Protein AF-A0A5B7D0P5-F1 (afdb_monomer)

Mean predicted aligned error: 11.6 Å

Radius of gyration: 28.22 Å; Cα contacts (8 Å, |Δi|>4): 97; chains: 1; bounding box: 47×26×72 Å

Nearest PDB structures (foldseek):
  4jqi-assembly3_A  TM=8.105E-01  e=8.070E-03  Rattus norvegicus
  5dgy-assembly1_A  TM=8.933E-01  e=2.704E-02  Tequatrovirus T4
  6zya-assembly1_A  TM=3.851E-01  e=6.021E+00  Homo sapiens
  7pfp-assembly1_C  TM=3.986E-01  e=8.593E+00  Homo sapiens
  6yf9-assembly1_AA  TM=3.236E-01  e=9.227E+00  Leviviridae sp.

Foldseek 3Di:
DDQDDDDPDPPDDDDPVSDDDDDDDDDDDDDPDDPDWDKDWDWDDDPPKPDIKIKIKTWPDPDDDPPDDIDIDMDIDDPIPDDDDDDDD

Solvent-accessible surface area (backbone atoms only — not comparable to full-atom values): 6377 Å² total; per-residue (Å²): 137,8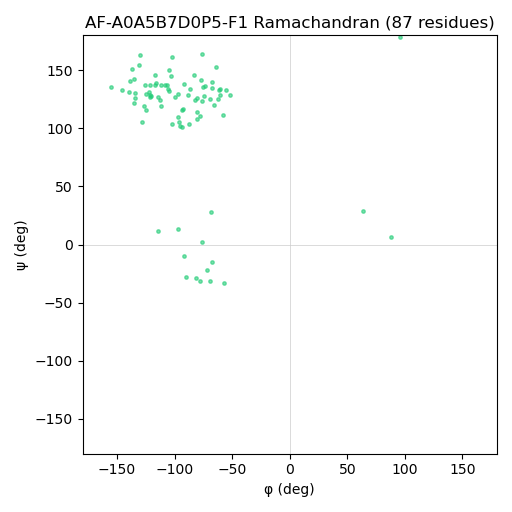8,84,85,79,90,70,96,52,97,83,63,80,82,54,74,93,84,55,86,88,79,92,82,81,89,78,87,74,85,69,90,73,74,92,59,57,43,70,50,78,48,77,48,72,45,89,96,43,65,47,32,40,37,37,38,38,36,33,78,58,73,76,81,62,95,89,60,84,84,56,75,49,76,49,76,50,74,61,35,82,69,83,89,88,79,88,85,134

Structure (mmCIF, N/CA/C/O backbone):
data_AF-A0A5B7D0P5-F1
#
_entry.id   AF-A0A5B7D0P5-F1
#
loop_
_atom_site.group_PDB
_atom_site.id
_atom_site.type_symbol
_atom_site.label_atom_id
_atom_site.label_alt_id
_atom_site.label_comp_id
_atom_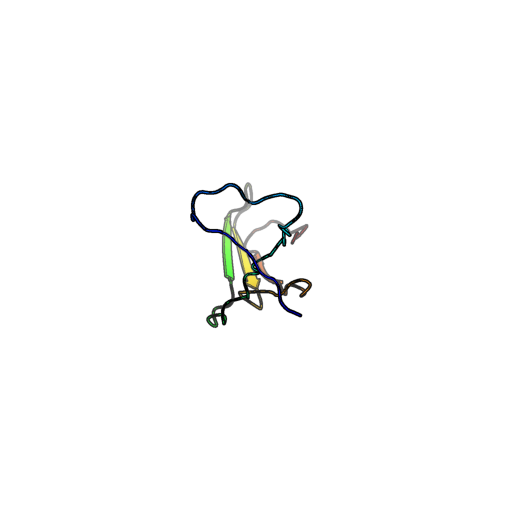site.label_asym_id
_atom_site.label_entity_id
_atom_site.label_seq_id
_at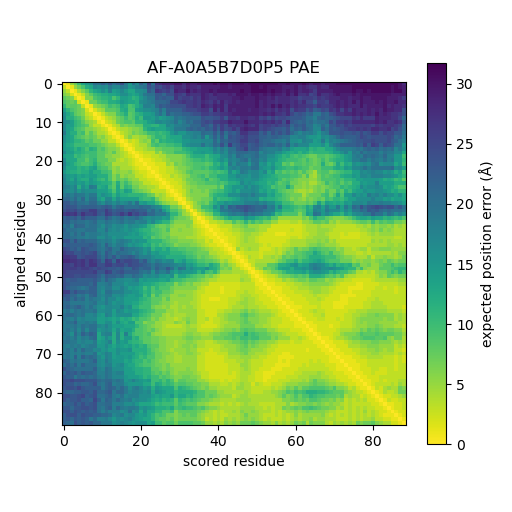om_site.pdbx_PDB_ins_code
_atom_site.Cartn_x
_atom_site.Cartn_y
_atom_site.Cartn_z
_atom_site.occupancy
_atom_site.B_iso_or_equiv
_atom_site.auth_seq_id
_atom_site.auth_comp_id
_atom_site.auth_asym_id
_atom_site.auth_atom_id
_atom_site.pdbx_PDB_model_num
ATOM 1 N N . MET A 1 1 ? 27.241 -12.196 -43.948 1.00 37.84 1 MET A N 1
ATOM 2 C CA . MET A 1 1 ? 26.321 -11.682 -44.989 1.00 37.84 1 MET A CA 1
ATOM 3 C C . MET A 1 1 ? 26.422 -10.164 -44.999 1.00 37.84 1 MET A C 1
ATOM 5 O O . MET A 1 1 ? 26.305 -9.562 -43.944 1.00 37.84 1 MET A O 1
ATOM 9 N N . SER A 1 2 ? 26.762 -9.576 -46.145 1.00 43.94 2 SER A N 1
ATOM 10 C CA . SER A 1 2 ? 27.154 -8.167 -46.292 1.00 43.94 2 SER A CA 1
ATOM 11 C C . SER A 1 2 ? 25.935 -7.310 -46.659 1.00 43.94 2 SER A C 1
ATOM 13 O O . SER A 1 2 ? 25.360 -7.519 -47.725 1.00 43.94 2 SER A O 1
ATOM 15 N N . SER A 1 3 ? 25.510 -6.371 -45.803 1.00 48.72 3 SER A N 1
ATOM 16 C CA . SER A 1 3 ? 24.505 -5.363 -46.178 1.00 48.72 3 SER A CA 1
ATOM 17 C C . SER A 1 3 ? 25.207 -4.077 -46.624 1.00 48.72 3 SER A C 1
ATOM 19 O O . SER A 1 3 ? 25.674 -3.301 -45.791 1.00 48.72 3 SER A O 1
ATOM 21 N N . ARG A 1 4 ? 25.289 -3.843 -47.939 1.00 52.25 4 ARG A N 1
ATOM 22 C CA . ARG A 1 4 ? 25.703 -2.550 -48.506 1.00 52.25 4 ARG A CA 1
ATOM 23 C C . ARG A 1 4 ? 24.530 -1.568 -48.423 1.00 52.25 4 ARG A C 1
ATOM 25 O O . ARG A 1 4 ? 23.553 -1.725 -49.148 1.00 52.25 4 ARG A O 1
ATOM 32 N N . PHE A 1 5 ? 24.646 -0.556 -47.567 1.00 57.50 5 PHE A N 1
ATOM 33 C CA . PHE A 1 5 ? 23.840 0.663 -47.631 1.00 57.50 5 PHE A CA 1
ATOM 34 C C . PHE A 1 5 ? 24.649 1.719 -48.391 1.00 57.50 5 PHE A C 1
ATOM 36 O O . PHE A 1 5 ? 25.615 2.256 -47.858 1.00 57.50 5 PHE A O 1
ATOM 43 N N . SER A 1 6 ? 24.285 1.992 -49.645 1.00 61.16 6 SER A N 1
ATOM 44 C CA . SER A 1 6 ? 24.842 3.117 -50.403 1.00 61.16 6 SER A CA 1
ATOM 45 C C . SER A 1 6 ? 24.002 4.353 -50.105 1.00 61.16 6 SER A C 1
ATOM 47 O O . SER A 1 6 ? 22.872 4.462 -50.578 1.00 61.16 6 SER A O 1
ATOM 49 N N . ARG A 1 7 ? 24.528 5.251 -49.273 1.00 59.69 7 ARG A N 1
ATOM 50 C CA . ARG A 1 7 ? 23.939 6.564 -49.001 1.00 59.69 7 ARG A CA 1
ATOM 51 C C . ARG A 1 7 ? 25.043 7.597 -49.224 1.00 59.69 7 ARG A C 1
ATOM 53 O O . ARG A 1 7 ? 25.967 7.663 -48.424 1.00 59.69 7 ARG A O 1
ATOM 60 N N . GLU A 1 8 ? 24.984 8.327 -50.33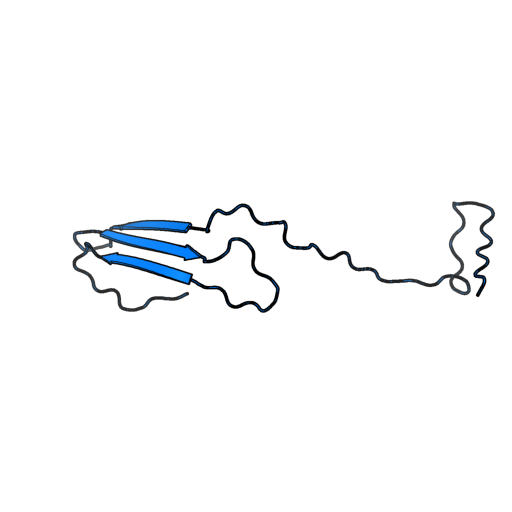8 1.00 65.44 8 GLU A N 1
ATOM 61 C CA . GLU A 1 8 ? 25.991 9.346 -50.693 1.00 65.44 8 GLU A CA 1
ATOM 62 C C . GLU A 1 8 ? 25.796 10.650 -49.901 1.00 65.44 8 GLU A C 1
ATOM 64 O O . GLU A 1 8 ? 26.783 11.266 -49.517 1.00 65.44 8 GLU A O 1
ATOM 69 N N . ASN A 1 9 ? 24.550 10.999 -49.540 1.00 69.06 9 ASN A N 1
ATOM 70 C CA . ASN A 1 9 ? 24.218 12.159 -48.705 1.00 69.06 9 ASN A CA 1
ATOM 71 C C . ASN A 1 9 ? 23.364 11.758 -47.479 1.00 69.06 9 ASN A C 1
ATOM 73 O O . ASN A 1 9 ? 22.397 11.004 -47.623 1.00 69.06 9 ASN A O 1
ATOM 77 N N . PRO A 1 10 ? 23.640 12.283 -46.269 1.00 68.81 10 PRO A N 1
ATOM 78 C CA . PRO A 1 10 ? 22.923 11.919 -45.036 1.00 68.81 10 PRO A CA 1
ATOM 79 C C . PRO A 1 10 ? 21.450 12.370 -45.000 1.00 68.81 10 PRO A C 1
ATOM 81 O O . PRO A 1 10 ? 20.671 11.861 -44.190 1.00 68.81 10 PRO A O 1
ATOM 84 N N . GLU A 1 11 ? 21.053 13.279 -45.889 1.00 74.88 11 GLU A N 1
ATOM 85 C CA . GLU A 1 11 ? 19.695 13.831 -45.993 1.00 74.88 11 GLU A CA 1
ATOM 86 C C . GLU A 1 11 ? 18.791 13.054 -46.968 1.00 74.88 11 GLU A C 1
ATOM 88 O O . GLU A 1 11 ? 17.577 13.260 -46.987 1.00 74.88 11 GLU A O 1
ATOM 93 N N . ASP A 1 12 ? 19.348 12.122 -47.752 1.00 77.12 12 ASP A N 1
ATOM 94 C CA . ASP A 1 12 ? 18.591 11.388 -48.772 1.00 77.12 12 ASP A CA 1
ATOM 95 C C . ASP A 1 12 ? 17.550 10.449 -48.139 1.00 77.12 12 ASP A C 1
ATOM 97 O O . ASP A 1 12 ? 17.841 9.736 -47.168 1.00 77.12 12 ASP A O 1
ATOM 101 N N . LYS A 1 13 ? 16.320 10.442 -48.665 1.00 75.12 13 LYS A N 1
ATOM 102 C CA . LYS A 1 13 ? 15.224 9.642 -48.108 1.00 75.12 13 LYS A CA 1
ATOM 103 C C . LYS A 1 13 ? 15.488 8.148 -48.351 1.00 75.12 13 LYS A C 1
ATOM 105 O O . LYS A 1 13 ? 15.606 7.723 -49.496 1.00 75.12 13 LYS A O 1
ATOM 110 N N . PRO A 1 14 ? 15.487 7.306 -47.301 1.00 74.19 14 PRO A N 1
ATOM 111 C CA . PRO A 1 14 ? 15.780 5.884 -47.450 1.00 74.19 14 PRO A CA 1
ATOM 112 C C . PRO A 1 14 ? 14.774 5.184 -48.379 1.00 74.19 14 PRO A C 1
ATOM 114 O O . PRO A 1 14 ? 13.555 5.282 -48.204 1.00 74.19 14 PRO A O 1
ATOM 117 N N . HIS A 1 15 ? 15.285 4.448 -49.369 1.00 80.69 15 HIS A N 1
ATOM 118 C CA . HIS A 1 15 ? 14.460 3.754 -50.355 1.00 80.69 15 HIS A CA 1
ATOM 119 C C . HIS A 1 15 ? 13.804 2.505 -49.739 1.00 80.69 15 HIS A C 1
ATOM 121 O O . HIS A 1 15 ? 14.480 1.642 -49.173 1.00 80.69 15 HIS A O 1
ATOM 127 N N . LYS A 1 16 ? 12.473 2.365 -49.865 1.00 76.88 16 LYS A N 1
ATOM 128 C CA . LYS A 1 16 ? 11.700 1.294 -49.193 1.00 76.88 16 LYS A CA 1
ATOM 129 C C . LYS A 1 16 ? 12.182 -0.122 -49.534 1.00 76.88 16 LYS A C 1
ATOM 131 O O . LYS A 1 16 ? 12.116 -1.000 -48.686 1.00 76.88 16 LYS A O 1
ATOM 136 N N . ARG A 1 17 ? 12.672 -0.342 -50.759 1.00 80.25 17 ARG A N 1
ATOM 137 C CA . ARG A 1 17 ? 13.169 -1.652 -51.227 1.00 80.25 17 ARG A CA 1
ATOM 138 C C . ARG A 1 17 ? 14.511 -2.065 -50.603 1.00 80.25 17 ARG A C 1
ATOM 140 O O . ARG A 1 17 ? 14.820 -3.248 -50.588 1.00 80.25 17 ARG A O 1
ATOM 147 N N . SER A 1 18 ? 15.299 -1.114 -50.106 1.00 82.88 18 SER A N 1
ATOM 148 C CA . SER A 1 18 ? 16.626 -1.350 -49.517 1.00 82.88 18 SER A CA 1
ATOM 149 C C . SER A 1 18 ? 16.676 -1.034 -48.018 1.00 82.88 18 SER A C 1
ATOM 151 O O . SER A 1 18 ? 17.756 -1.002 -47.441 1.00 82.88 18 SER A O 1
ATOM 153 N N . SER A 1 19 ? 15.521 -0.821 -47.376 1.00 80.38 19 SER A N 1
ATOM 154 C CA . SER A 1 19 ? 15.428 -0.438 -45.962 1.00 80.38 19 SER A CA 1
ATOM 155 C C . SER A 1 19 ? 14.594 -1.442 -45.170 1.00 80.38 19 SER A C 1
ATOM 157 O O . SER A 1 19 ? 13.473 -1.763 -45.559 1.00 80.38 19 SER A O 1
ATOM 159 N N . ILE A 1 20 ? 15.106 -1.892 -44.024 1.00 83.12 20 ILE A N 1
ATOM 160 C CA . ILE A 1 20 ? 14.383 -2.747 -43.072 1.00 83.12 20 ILE A CA 1
ATOM 161 C C . ILE A 1 20 ? 14.047 -1.903 -41.842 1.00 83.12 20 ILE A C 1
ATOM 163 O O . ILE A 1 20 ? 14.881 -1.135 -41.367 1.00 83.12 20 ILE A O 1
ATOM 167 N N . ARG A 1 21 ? 12.822 -2.033 -41.320 1.00 84.88 21 ARG A N 1
ATOM 168 C CA . ARG A 1 21 ? 12.434 -1.441 -40.032 1.00 84.88 21 ARG A CA 1
ATOM 169 C C . ARG A 1 21 ? 12.492 -2.497 -38.940 1.00 84.88 21 ARG A C 1
ATOM 171 O O . ARG A 1 21 ? 11.848 -3.534 -39.064 1.00 84.88 21 ARG A O 1
ATOM 178 N N . MET A 1 22 ? 13.213 -2.195 -37.866 1.00 87.38 22 MET A N 1
ATOM 179 C CA . MET A 1 22 ? 13.271 -3.014 -36.661 1.00 87.38 22 MET A CA 1
ATOM 180 C C . MET A 1 22 ? 12.606 -2.255 -35.516 1.00 87.38 22 MET A C 1
ATOM 182 O O . MET A 1 22 ? 12.976 -1.121 -35.220 1.00 87.38 22 MET A O 1
ATOM 186 N N . GLY A 1 23 ? 11.610 -2.874 -34.886 1.00 90.38 23 GLY A N 1
ATOM 187 C CA . GLY A 1 23 ? 11.082 -2.394 -33.616 1.00 90.38 23 GLY A C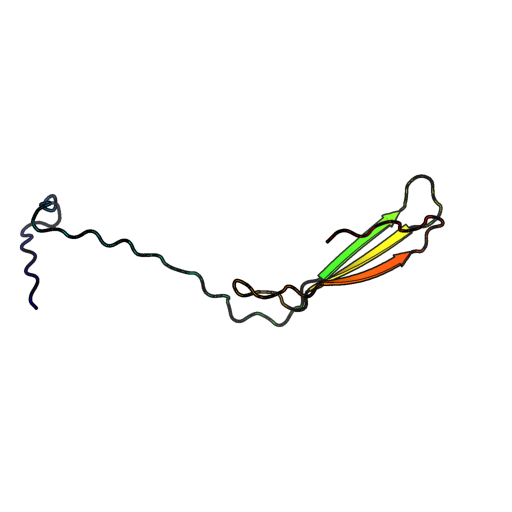A 1
ATOM 188 C C . GLY A 1 23 ? 11.996 -2.864 -32.492 1.00 90.38 23 GLY A C 1
ATOM 189 O O . GLY A 1 23 ? 12.254 -4.059 -32.379 1.00 90.38 23 GLY A O 1
ATOM 190 N N . MET A 1 24 ? 12.476 -1.941 -31.668 1.00 90.94 24 MET A N 1
ATOM 191 C CA . MET A 1 24 ? 13.217 -2.258 -30.450 1.00 90.94 24 MET A CA 1
ATOM 192 C C . MET A 1 24 ? 12.439 -1.750 -29.241 1.00 90.94 24 MET A C 1
ATOM 194 O O . MET A 1 24 ? 11.753 -0.731 -29.320 1.00 90.94 24 MET A O 1
ATOM 198 N N . LYS A 1 25 ? 12.531 -2.476 -28.129 1.00 91.12 25 LYS A N 1
ATOM 199 C CA . LYS A 1 25 ? 12.011 -2.045 -26.834 1.00 91.12 25 LYS A CA 1
ATOM 200 C C . LYS A 1 25 ? 13.168 -2.012 -25.857 1.00 91.12 25 LYS A C 1
ATOM 202 O O . LYS A 1 25 ? 13.894 -2.994 -25.737 1.00 91.12 25 LYS A O 1
ATOM 207 N N . LEU A 1 26 ? 13.312 -0.884 -25.177 1.00 90.06 26 LEU A N 1
ATOM 208 C CA . LEU A 1 26 ? 14.150 -0.789 -23.997 1.00 90.06 26 LEU A CA 1
ATOM 209 C C . LEU A 1 26 ? 13.284 -1.162 -22.793 1.00 90.06 26 LEU A C 1
ATOM 211 O O . LEU A 1 26 ? 12.187 -0.625 -22.639 1.00 90.06 26 LEU A O 1
ATOM 215 N N . PHE A 1 27 ? 13.761 -2.092 -21.974 1.00 85.56 27 PHE A N 1
ATOM 216 C CA . PHE A 1 27 ? 13.111 -2.458 -20.722 1.00 85.56 27 PHE A CA 1
ATOM 217 C C . PHE A 1 27 ? 13.929 -1.899 -19.561 1.00 85.56 27 PHE A C 1
ATOM 219 O O . PHE A 1 27 ? 15.156 -1.966 -19.578 1.00 85.56 27 PHE A O 1
ATOM 226 N N . GLN A 1 28 ? 13.238 -1.343 -18.570 1.00 83.50 28 GLN A N 1
ATOM 227 C CA . GLN A 1 28 ? 13.845 -0.897 -17.323 1.00 83.50 28 GLN A CA 1
ATOM 228 C C . GLN A 1 28 ? 14.002 -2.113 -16.407 1.00 83.50 28 GLN A C 1
ATOM 230 O O . GLN A 1 28 ? 13.018 -2.800 -16.137 1.00 83.50 28 GLN A O 1
ATOM 235 N N . LEU A 1 29 ? 15.224 -2.371 -15.942 1.00 81.38 29 LEU A N 1
ATOM 236 C CA . LEU A 1 29 ? 15.464 -3.318 -14.857 1.00 81.38 29 LEU A CA 1
ATOM 237 C C . LEU A 1 29 ? 15.236 -2.613 -13.516 1.00 81.38 29 LEU A C 1
ATOM 239 O O . LEU A 1 29 ? 15.522 -1.415 -13.393 1.00 81.38 29 LEU A O 1
ATOM 243 N N . ALA A 1 30 ? 14.731 -3.359 -12.533 1.00 79.75 30 ALA A N 1
ATOM 244 C CA . ALA A 1 30 ? 14.698 -2.923 -11.147 1.00 79.75 30 ALA A CA 1
ATOM 245 C C . ALA A 1 30 ? 16.107 -2.465 -10.712 1.00 79.75 30 ALA A C 1
ATOM 247 O O . ALA A 1 30 ? 17.076 -3.190 -10.954 1.00 79.75 30 ALA A O 1
ATOM 248 N N . PRO A 1 31 ? 16.259 -1.267 -10.124 1.00 79.56 31 PRO A N 1
ATOM 249 C CA . PRO A 1 31 ? 17.530 -0.881 -9.527 1.00 79.56 31 PRO A CA 1
ATOM 250 C C . PRO A 1 31 ? 17.850 -1.816 -8.355 1.00 79.56 31 PRO A C 1
ATOM 252 O O . PRO A 1 31 ? 16.934 -2.345 -7.723 1.00 79.56 31 PRO A O 1
ATOM 255 N N . GLU A 1 32 ? 19.137 -1.998 -8.050 1.00 72.06 32 GLU A N 1
ATOM 256 C CA . GLU A 1 32 ? 19.550 -2.670 -6.816 1.00 72.06 32 GLU A CA 1
ATOM 257 C C . GLU A 1 32 ? 18.945 -1.890 -5.642 1.00 72.06 32 GLU A C 1
ATOM 259 O O . GLU A 1 32 ? 19.210 -0.701 -5.458 1.00 72.06 32 GLU A O 1
ATOM 264 N N . SER A 1 33 ? 17.988 -2.512 -4.959 1.00 68.44 33 SER A N 1
ATOM 265 C CA . SER A 1 33 ? 17.098 -1.818 -4.038 1.00 68.44 33 SER A CA 1
ATOM 266 C C . SER A 1 33 ? 17.809 -1.498 -2.726 1.00 68.44 33 SER A C 1
ATOM 268 O O . SER A 1 33 ? 18.271 -2.402 -2.032 1.00 68.44 33 SER A O 1
ATOM 270 N N . GLU A 1 34 ? 17.827 -0.215 -2.360 1.00 64.12 34 GLU A N 1
ATOM 271 C CA . GLU A 1 34 ? 18.155 0.246 -1.009 1.00 64.12 34 GLU A CA 1
ATOM 272 C C . GLU A 1 34 ? 17.219 -0.444 0.003 1.00 64.12 34 GLU A C 1
ATOM 274 O O . GLU A 1 34 ? 16.007 -0.520 -0.207 1.00 64.12 34 GLU A O 1
ATOM 279 N N . ASN A 1 35 ? 17.793 -0.961 1.092 1.00 66.00 35 ASN A N 1
ATOM 280 C CA . ASN A 1 35 ? 17.206 -1.908 2.057 1.00 66.00 35 ASN A CA 1
ATOM 281 C C . ASN A 1 35 ? 16.052 -1.358 2.931 1.00 66.00 35 ASN A C 1
ATOM 283 O O . ASN A 1 35 ? 15.874 -1.794 4.069 1.00 66.00 35 ASN A O 1
ATOM 287 N N . VAL A 1 36 ? 15.282 -0.380 2.457 1.00 78.12 36 VAL A N 1
ATOM 288 C CA . VAL A 1 36 ? 14.168 0.189 3.220 1.00 78.12 36 VAL A CA 1
ATOM 289 C C . VAL A 1 36 ? 12.871 -0.480 2.791 1.00 78.12 36 VAL A C 1
ATOM 291 O O . VAL A 1 36 ? 12.364 -0.255 1.693 1.00 78.12 36 VAL A O 1
ATOM 294 N N . THR A 1 37 ? 12.315 -1.295 3.684 1.00 83.31 37 THR A N 1
ATOM 295 C CA . THR A 1 37 ? 10.980 -1.871 3.518 1.00 83.31 37 THR A CA 1
ATOM 296 C C . THR A 1 37 ? 9.940 -0.748 3.479 1.00 83.31 37 THR A C 1
ATOM 298 O O . THR A 1 37 ? 9.890 0.059 4.417 1.00 83.31 37 THR A O 1
ATOM 301 N N . PRO A 1 38 ? 9.099 -0.666 2.435 1.00 90.75 38 PRO A N 1
ATOM 302 C CA . PRO A 1 38 ? 8.047 0.336 2.365 1.00 90.75 38 PRO A CA 1
ATOM 303 C C . PRO A 1 38 ? 7.078 0.178 3.530 1.00 90.75 38 PRO A C 1
ATOM 305 O O . PRO A 1 38 ? 6.608 -0.927 3.803 1.00 90.75 38 PRO A O 1
ATOM 308 N N . TYR A 1 39 ? 6.740 1.286 4.182 1.00 92.69 39 TYR A N 1
ATOM 309 C CA . TYR A 1 39 ? 5.756 1.304 5.255 1.00 92.69 39 TYR A CA 1
ATOM 310 C C . TYR A 1 39 ? 4.816 2.501 5.119 1.00 92.69 39 TYR A C 1
ATOM 312 O O . TYR A 1 39 ? 5.181 3.553 4.591 1.00 92.69 39 TYR A O 1
ATOM 320 N N . ALA A 1 40 ? 3.589 2.331 5.598 1.00 92.50 40 ALA A N 1
ATOM 321 C CA . ALA A 1 40 ? 2.582 3.375 5.672 1.00 92.50 40 ALA A CA 1
ATOM 322 C C . ALA A 1 40 ? 1.826 3.263 6.997 1.00 92.50 40 ALA A C 1
ATOM 324 O O . ALA A 1 40 ? 1.336 2.191 7.348 1.00 92.50 40 ALA A O 1
ATOM 325 N N . THR A 1 41 ? 1.691 4.384 7.700 1.00 93.12 41 THR A N 1
ATOM 326 C CA . THR A 1 41 ? 0.955 4.468 8.965 1.00 93.12 41 THR A CA 1
ATOM 327 C C . THR A 1 41 ? -0.230 5.410 8.804 1.00 93.12 41 THR A C 1
ATOM 329 O O . THR A 1 41 ? -0.120 6.484 8.211 1.00 93.12 41 THR A O 1
ATOM 332 N N . PHE A 1 42 ? -1.376 5.015 9.342 1.00 91.75 42 PHE A N 1
ATOM 333 C CA . PHE A 1 42 ? -2.615 5.768 9.295 1.00 91.75 42 PHE A CA 1
ATOM 334 C C . PHE A 1 42 ? -3.285 5.753 10.664 1.00 91.75 42 PHE A C 1
ATOM 336 O O . PHE A 1 42 ? -3.631 4.695 11.173 1.00 91.75 42 PHE A O 1
ATOM 343 N N . SER A 1 43 ? -3.523 6.929 11.236 1.00 91.19 43 SER A N 1
ATOM 344 C CA . SER A 1 43 ? -4.302 7.085 12.465 1.00 91.19 43 SER A CA 1
ATOM 345 C C . SER A 1 43 ? -5.492 7.988 12.186 1.00 91.19 43 SER A C 1
ATOM 347 O O . SER A 1 43 ? -5.335 9.080 11.628 1.00 91.19 43 SER A O 1
ATOM 349 N N . LYS A 1 44 ? -6.702 7.524 12.513 1.00 86.88 44 LYS A N 1
ATOM 350 C CA . LYS A 1 44 ? -7.910 8.327 12.313 1.00 86.88 44 LYS A CA 1
ATOM 351 C C . LYS A 1 44 ? -8.970 8.082 13.387 1.00 86.88 44 LYS A C 1
ATOM 353 O O . LYS A 1 44 ? -9.335 6.928 13.633 1.00 86.88 44 LYS A O 1
ATOM 358 N N . PRO A 1 45 ? -9.554 9.154 13.955 1.00 87.38 45 PRO A N 1
ATOM 359 C CA . PRO A 1 45 ? -10.722 9.033 14.816 1.00 87.38 45 PRO A CA 1
ATOM 360 C C . PRO A 1 45 ? -11.944 8.583 14.012 1.00 87.38 45 PRO A C 1
ATOM 362 O O . PRO A 1 45 ? -12.188 9.034 12.884 1.00 87.38 45 PRO A O 1
ATOM 365 N N . LEU A 1 46 ? -12.745 7.695 14.597 1.00 83.50 46 LEU A N 1
ATOM 366 C CA . LEU A 1 46 ? -13.968 7.218 13.963 1.00 83.50 46 LEU A CA 1
ATOM 367 C C . LEU A 1 46 ? -15.136 8.150 14.282 1.00 83.50 46 LEU A C 1
ATOM 369 O O . LEU A 1 46 ? -15.375 8.529 15.424 1.00 83.50 46 LEU A O 1
ATOM 373 N N . ARG A 1 47 ? -15.917 8.504 13.256 1.00 80.50 47 ARG A N 1
ATOM 374 C CA . ARG A 1 47 ? -17.122 9.316 13.458 1.00 80.50 47 ARG A CA 1
ATOM 375 C C . ARG A 1 47 ? -18.110 8.569 14.355 1.00 80.50 47 ARG A C 1
ATOM 377 O O . ARG A 1 47 ? -18.432 7.411 14.080 1.00 80.50 47 ARG A O 1
ATOM 384 N N . LEU A 1 48 ? -18.642 9.279 15.354 1.00 81.31 48 LEU A N 1
ATOM 385 C CA . LEU A 1 48 ? -19.637 8.770 16.308 1.00 81.31 48 LEU A CA 1
ATOM 386 C C . LEU A 1 48 ? -19.105 7.620 17.186 1.00 81.31 48 LEU A C 1
ATOM 388 O O . LEU A 1 48 ? -19.867 6.734 17.567 1.00 81.31 48 LEU A O 1
ATOM 392 N N . ALA A 1 49 ? -17.800 7.586 17.451 1.00 81.50 49 ALA A N 1
ATOM 393 C CA . ALA A 1 49 ? -17.177 6.653 18.378 1.00 81.50 49 ALA A CA 1
ATOM 394 C C . ALA A 1 49 ? -16.116 7.385 19.192 1.00 81.50 49 ALA A C 1
ATOM 396 O O . ALA A 1 49 ? -15.390 8.212 18.645 1.00 81.50 49 ALA A O 1
ATOM 397 N N . ASP A 1 50 ? -16.033 7.063 20.479 1.00 83.81 50 ASP A N 1
ATOM 398 C CA . ASP A 1 50 ? -14.893 7.473 21.289 1.00 83.81 50 ASP A CA 1
ATOM 399 C C . ASP A 1 50 ? -13.686 6.584 20.940 1.00 83.81 50 ASP A C 1
ATOM 401 O O . ASP A 1 50 ? -13.846 5.367 20.751 1.00 83.81 50 ASP A O 1
ATOM 405 N N . GLY A 1 51 ? -12.518 7.209 20.784 1.00 86.62 51 GLY A N 1
ATOM 406 C CA . GLY A 1 51 ? -11.267 6.566 20.378 1.00 86.62 51 GLY A CA 1
ATOM 407 C C . GLY A 1 51 ? -10.932 6.628 18.879 1.00 86.62 51 GLY A C 1
ATOM 408 O O . GLY A 1 51 ? -11.670 7.164 18.046 1.00 86.62 51 GLY A O 1
ATOM 409 N N . GLN A 1 52 ? -9.774 6.068 18.527 1.00 88.69 52 GLN A N 1
ATOM 410 C CA . GLN A 1 52 ? -9.223 6.072 17.167 1.00 88.69 52 GLN A CA 1
ATOM 411 C C . GLN A 1 52 ? -8.788 4.678 16.717 1.00 88.69 52 GLN A C 1
ATOM 413 O O . GLN A 1 52 ? -8.645 3.763 17.527 1.00 88.69 52 GLN A O 1
ATOM 418 N N . VAL A 1 53 ? -8.601 4.520 15.409 1.00 91.75 53 VAL A N 1
ATOM 419 C CA . VAL A 1 53 ? -8.010 3.314 14.824 1.00 91.75 53 VAL A CA 1
ATOM 420 C C . VAL A 1 53 ? -6.681 3.695 14.204 1.00 91.75 53 VAL A C 1
ATOM 422 O O . VAL A 1 53 ? -6.623 4.616 13.384 1.00 91.75 53 VAL A O 1
ATOM 425 N N . GLU A 1 54 ? -5.645 2.967 14.597 1.00 93.44 54 GLU A N 1
ATOM 426 C CA . GLU A 1 54 ? -4.311 3.053 14.023 1.00 93.44 54 GLU A CA 1
ATOM 427 C C . GLU A 1 54 ? -4.074 1.821 13.154 1.00 93.44 54 GLU A C 1
ATOM 429 O O . GLU A 1 54 ? -4.430 0.696 13.518 1.00 93.44 54 GLU A O 1
ATOM 434 N N . LEU A 1 55 ? -3.541 2.050 11.963 1.00 93.44 55 LEU A N 1
ATOM 435 C CA . LEU A 1 55 ? -3.288 1.034 10.961 1.00 93.44 55 LEU A CA 1
ATOM 436 C C . LEU A 1 55 ? -1.888 1.241 10.406 1.00 93.44 55 LEU A C 1
ATOM 438 O O . LEU A 1 55 ? -1.553 2.325 9.933 1.00 93.44 55 LEU A O 1
ATOM 442 N N . GLU A 1 56 ? -1.093 0.188 10.448 1.00 94.19 56 GLU A N 1
ATOM 443 C CA . GLU A 1 56 ? 0.258 0.162 9.911 1.00 94.19 56 GLU A CA 1
ATOM 4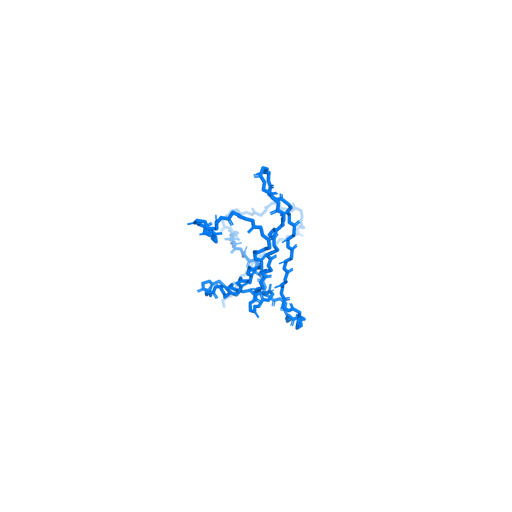44 C C . GLU A 1 56 ? 0.321 -0.924 8.847 1.00 94.19 56 GLU A C 1
ATOM 446 O O . GLU A 1 56 ? -0.090 -2.059 9.083 1.00 94.19 56 GLU A O 1
ATOM 451 N N . ALA A 1 57 ? 0.797 -0.569 7.659 1.00 94.44 57 ALA A N 1
ATOM 452 C CA . ALA A 1 57 ? 0.993 -1.492 6.557 1.00 94.44 57 ALA A CA 1
ATOM 453 C C . ALA A 1 57 ? 2.461 -1.485 6.137 1.00 94.44 57 ALA A C 1
ATOM 455 O O . ALA A 1 57 ? 3.078 -0.423 6.038 1.00 94.44 57 ALA A O 1
ATOM 456 N N . THR A 1 58 ? 3.017 -2.660 5.872 1.00 94.25 58 THR A N 1
ATOM 457 C CA . THR A 1 58 ? 4.415 -2.831 5.467 1.00 94.25 58 THR A CA 1
ATOM 458 C C . THR A 1 58 ? 4.498 -3.814 4.308 1.00 94.25 58 THR A C 1
ATOM 460 O O . THR A 1 58 ? 3.752 -4.794 4.276 1.00 94.25 58 THR A O 1
ATOM 463 N N . LEU A 1 59 ? 5.398 -3.548 3.363 1.00 93.81 59 LEU A N 1
ATOM 464 C CA . LEU A 1 59 ? 5.715 -4.443 2.251 1.00 93.81 59 LEU A CA 1
ATOM 465 C C . LEU A 1 59 ? 7.040 -5.163 2.512 1.00 93.81 59 LEU A C 1
ATOM 467 O O . LEU A 1 59 ? 7.954 -4.569 3.086 1.00 93.81 59 LEU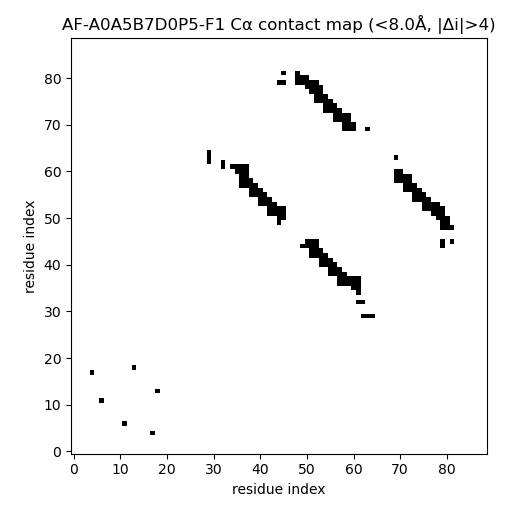 A O 1
ATOM 471 N N . ASP A 1 60 ? 7.161 -6.418 2.075 1.00 90.25 60 ASP A N 1
ATOM 472 C CA . ASP A 1 60 ? 8.397 -7.193 2.245 1.00 90.25 60 ASP A CA 1
ATOM 473 C C . ASP A 1 60 ? 9.546 -6.667 1.371 1.00 90.25 60 ASP A C 1
ATOM 475 O O . ASP A 1 60 ? 10.704 -6.698 1.789 1.00 90.25 60 ASP A O 1
ATOM 479 N 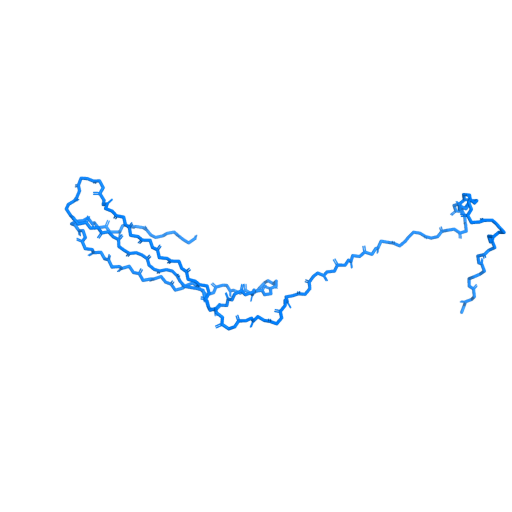N . LYS A 1 61 ? 9.224 -6.116 0.193 1.00 87.94 61 LYS A N 1
ATOM 480 C CA . LYS A 1 61 ? 10.189 -5.505 -0.731 1.00 87.94 61 LYS A CA 1
ATOM 481 C C . LYS A 1 61 ? 9.747 -4.129 -1.214 1.00 87.94 61 LYS A C 1
ATOM 483 O O . LYS A 1 61 ? 8.558 -3.815 -1.294 1.00 87.94 61 LYS A O 1
ATOM 488 N N . ALA A 1 62 ? 10.735 -3.316 -1.582 1.00 86.94 62 ALA A N 1
ATOM 489 C CA . ALA A 1 62 ? 10.526 -2.023 -2.230 1.00 86.94 62 ALA A CA 1
ATOM 490 C C . ALA A 1 62 ? 10.285 -2.137 -3.741 1.00 86.94 62 ALA A C 1
ATOM 492 O O . ALA A 1 62 ? 9.604 -1.294 -4.325 1.00 86.94 62 ALA A O 1
ATOM 493 N N . VAL A 1 63 ? 10.836 -3.175 -4.373 1.00 87.38 63 VAL A N 1
ATOM 494 C CA . VAL A 1 63 ? 10.742 -3.406 -5.814 1.00 87.38 63 VAL A CA 1
ATOM 495 C C . VAL A 1 63 ? 10.399 -4.871 -6.049 1.00 87.38 63 VAL A C 1
ATOM 497 O O . VAL A 1 63 ? 11.039 -5.747 -5.474 1.00 87.38 63 VAL A O 1
ATOM 500 N N . TYR A 1 64 ? 9.392 -5.116 -6.885 1.00 88.00 64 TYR A N 1
ATOM 501 C CA . TYR A 1 64 ? 8.940 -6.455 -7.260 1.00 88.00 64 TYR A CA 1
ATOM 502 C C . TYR A 1 64 ? 9.160 -6.670 -8.748 1.00 88.00 64 TYR A C 1
ATOM 504 O O . TYR A 1 64 ? 8.883 -5.785 -9.567 1.00 88.00 64 TYR A O 1
ATOM 512 N N . ASP A 1 65 ? 9.613 -7.867 -9.094 1.00 87.62 65 ASP A N 1
ATOM 513 C CA . ASP A 1 65 ? 9.666 -8.318 -10.473 1.00 87.62 65 ASP A CA 1
ATOM 514 C C . ASP A 1 65 ? 8.281 -8.716 -10.992 1.00 87.62 65 ASP A C 1
ATOM 516 O O . ASP A 1 65 ? 7.305 -8.916 -10.261 1.00 87.62 65 ASP A O 1
ATOM 520 N N . ARG A 1 66 ? 8.173 -8.822 -12.317 1.00 87.19 66 ARG A N 1
ATOM 521 C CA . ARG A 1 66 ? 6.899 -9.136 -12.959 1.00 87.19 66 ARG A CA 1
ATOM 522 C C . ARG A 1 66 ? 6.435 -10.547 -12.595 1.00 87.19 66 ARG A C 1
ATOM 524 O O . ARG A 1 66 ? 7.053 -11.525 -13.003 1.00 87.19 66 ARG A O 1
ATOM 531 N N . GLY A 1 67 ? 5.260 -10.628 -11.977 1.00 89.31 67 GLY A N 1
ATOM 532 C CA . GLY A 1 67 ? 4.624 -11.897 -11.618 1.00 89.31 67 GLY A CA 1
ATOM 533 C C . GLY A 1 67 ? 5.039 -12.428 -10.249 1.00 89.31 67 GLY A C 1
ATOM 534 O O . GLY A 1 67 ? 4.650 -13.539 -9.914 1.00 89.31 67 GLY A O 1
ATOM 535 N N . GLU A 1 68 ? 5.802 -11.654 -9.479 1.00 91.69 68 GLU A N 1
ATOM 536 C CA . GLU A 1 68 ? 6.064 -11.958 -8.078 1.00 91.69 68 GLU A CA 1
ATOM 537 C C . GLU A 1 68 ? 4.849 -11.594 -7.208 1.00 91.69 68 GLU A C 1
ATOM 539 O O . GLU A 1 68 ? 4.179 -10.583 -7.446 1.00 91.69 68 GLU A O 1
ATOM 544 N N . ASP A 1 69 ? 4.557 -12.428 -6.211 1.00 92.69 69 ASP A N 1
ATOM 545 C CA . ASP A 1 69 ? 3.541 -12.144 -5.201 1.00 92.69 69 ASP A CA 1
ATOM 546 C C . ASP A 1 69 ? 4.035 -11.070 -4.225 1.00 92.69 69 ASP A C 1
ATOM 548 O O . ASP A 1 69 ? 5.169 -11.109 -3.749 1.00 92.69 69 ASP A O 1
ATOM 552 N N . VAL A 1 70 ? 3.158 -10.118 -3.907 1.00 92.81 70 VAL A N 1
ATOM 553 C CA . VAL A 1 70 ? 3.461 -9.004 -3.001 1.00 92.81 70 VAL A CA 1
ATOM 554 C C . VAL A 1 70 ? 3.059 -9.381 -1.578 1.00 92.81 70 VAL A C 1
ATOM 556 O O . VAL A 1 70 ? 1.874 -9.578 -1.294 1.00 92.81 70 VAL A O 1
ATOM 559 N N . GLY A 1 71 ? 4.028 -9.449 -0.667 1.00 92.50 71 GLY A N 1
ATOM 560 C CA . GLY A 1 71 ? 3.786 -9.679 0.750 1.00 92.50 71 GLY A CA 1
ATOM 561 C C . GLY A 1 71 ? 3.365 -8.390 1.448 1.00 92.50 71 GLY A C 1
ATOM 562 O O . GLY A 1 71 ? 4.147 -7.452 1.592 1.00 92.50 71 GLY A O 1
ATOM 563 N N . VAL A 1 72 ? 2.118 -8.344 1.922 1.00 93.38 72 VAL A N 1
ATOM 564 C CA . VAL A 1 72 ? 1.591 -7.203 2.685 1.00 93.38 72 VAL A CA 1
ATOM 565 C C . VAL A 1 72 ? 1.354 -7.613 4.134 1.00 93.38 72 VAL A C 1
ATOM 567 O O . VAL A 1 72 ? 0.534 -8.487 4.415 1.00 93.38 72 VAL A O 1
ATOM 570 N N . SER A 1 73 ? 2.039 -6.949 5.062 1.00 93.19 73 SER A N 1
ATOM 571 C CA . SER A 1 73 ? 1.786 -7.055 6.500 1.00 93.19 73 SER A CA 1
ATOM 572 C C . SER A 1 73 ? 0.907 -5.894 6.950 1.00 93.19 73 SER A C 1
ATOM 574 O O . SER A 1 73 ? 1.210 -4.746 6.633 1.00 93.19 73 SER A O 1
ATOM 576 N N . VAL A 1 74 ? -0.182 -6.173 7.673 1.00 93.19 74 VAL A N 1
ATOM 577 C CA . VAL A 1 74 ? -1.101 -5.149 8.195 1.00 93.19 74 VAL A CA 1
ATOM 578 C C . VAL A 1 74 ? -1.285 -5.343 9.697 1.00 93.19 74 VAL A C 1
ATOM 580 O O . VAL A 1 74 ? -1.796 -6.373 10.134 1.00 93.19 74 VAL A O 1
ATOM 583 N N . SER A 1 75 ? -0.910 -4.335 10.479 1.00 92.94 75 SER A N 1
ATOM 584 C CA . SER A 1 75 ? -1.152 -4.242 11.918 1.00 92.94 75 SER A CA 1
ATOM 585 C C . SER A 1 75 ? -2.276 -3.244 12.186 1.00 92.94 75 SER A C 1
ATOM 587 O O . SER A 1 75 ? -2.298 -2.151 11.619 1.00 92.94 75 SER A O 1
ATOM 589 N N . ILE A 1 76 ? -3.243 -3.626 13.022 1.00 91.69 76 ILE A N 1
ATOM 590 C CA . ILE A 1 76 ? -4.393 -2.787 13.378 1.00 91.69 76 ILE A CA 1
ATOM 591 C C . ILE A 1 76 ? -4.451 -2.671 14.895 1.00 91.69 76 ILE A C 1
ATOM 593 O O . ILE A 1 76 ? -4.740 -3.651 15.583 1.00 91.69 76 ILE A O 1
ATOM 597 N N . ALA A 1 77 ? -4.266 -1.458 15.403 1.00 92.44 77 ALA A N 1
ATOM 598 C CA . ALA A 1 77 ? -4.513 -1.122 16.796 1.00 92.44 77 ALA A CA 1
ATOM 599 C C . ALA A 1 77 ? -5.852 -0.376 16.901 1.00 92.44 77 ALA A C 1
ATOM 601 O O . ALA A 1 77 ? -5.997 0.792 16.529 1.00 92.44 77 ALA A O 1
ATOM 602 N N . ASN A 1 78 ? -6.883 -1.088 17.362 1.00 91.19 78 ASN A N 1
ATOM 603 C CA . ASN A 1 78 ? -8.216 -0.523 17.543 1.00 91.19 78 ASN A CA 1
ATOM 604 C C . ASN A 1 78 ? -8.392 -0.020 18.978 1.00 91.19 78 ASN A C 1
ATOM 606 O O . ASN A 1 78 ? -8.688 -0.800 19.882 1.00 91.19 78 ASN A O 1
ATOM 610 N N . HIS A 1 79 ? -8.272 1.291 19.157 1.00 90.50 79 HIS A N 1
ATOM 611 C CA . HIS A 1 79 ? -8.561 1.976 20.417 1.00 90.50 79 HIS A CA 1
ATOM 612 C C . HIS A 1 79 ? -9.970 2.578 20.440 1.00 90.50 79 HIS A C 1
ATOM 614 O O . HIS A 1 79 ? -10.275 3.404 21.294 1.00 90.50 79 HIS A O 1
ATOM 620 N N . SER A 1 80 ? -10.830 2.203 19.491 1.00 88.69 80 SER A N 1
ATOM 621 C CA . SER A 1 80 ? -12.198 2.701 19.393 1.00 88.69 80 SER A CA 1
ATOM 622 C C . SER A 1 80 ? -13.222 1.698 19.920 1.00 88.69 80 SER A C 1
ATOM 624 O O . SER A 1 80 ? -13.002 0.488 19.957 1.00 88.69 80 SER A O 1
ATOM 626 N N . SER A 1 81 ? -14.414 2.201 20.225 1.00 87.88 81 SER A N 1
ATOM 627 C CA . SER A 1 81 ? -15.586 1.387 20.584 1.00 87.88 81 SER A CA 1
ATOM 628 C C . SER A 1 81 ? -16.278 0.697 19.392 1.00 87.88 81 SER A C 1
ATOM 630 O O . SER A 1 81 ? -17.305 0.037 19.563 1.00 87.88 81 SER A O 1
ATOM 632 N N . ARG A 1 82 ? -15.761 0.837 18.162 1.00 86.88 82 ARG A N 1
ATOM 633 C CA . ARG A 1 82 ? -16.366 0.266 16.943 1.00 86.88 82 ARG A CA 1
ATOM 634 C C . ARG A 1 82 ? -15.595 -0.955 16.464 1.00 86.88 82 ARG A C 1
ATOM 636 O O . ARG A 1 82 ? -14.385 -1.058 16.621 1.00 86.88 82 ARG A O 1
ATOM 643 N N . ASN A 1 83 ? -16.310 -1.881 15.831 1.00 87.19 83 ASN A N 1
ATOM 644 C CA . ASN A 1 83 ? -15.738 -3.125 15.327 1.00 87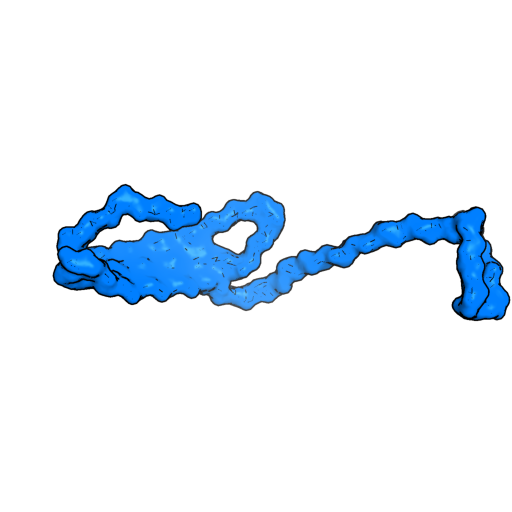.19 83 ASN A CA 1
ATOM 645 C C . ASN A 1 83 ? -15.269 -2.998 13.863 1.00 87.19 83 ASN A C 1
ATOM 647 O O . ASN A 1 83 ? -15.972 -2.423 13.024 1.00 87.19 83 ASN A O 1
ATOM 651 N N . VAL A 1 84 ? -14.103 -3.574 13.552 1.00 87.06 84 VAL A N 1
ATOM 652 C CA . VAL A 1 84 ? -13.569 -3.680 12.185 1.00 87.06 84 VAL A CA 1
ATOM 653 C C . VAL A 1 84 ? -14.238 -4.859 11.481 1.00 87.06 84 VAL A C 1
ATOM 655 O O . VAL A 1 84 ? -13.958 -6.014 11.774 1.00 87.06 84 VAL A O 1
ATOM 658 N N . ARG A 1 85 ? -15.132 -4.567 10.531 1.00 89.88 85 ARG A N 1
ATOM 659 C CA . ARG A 1 85 ? -15.937 -5.603 9.854 1.00 89.88 85 ARG A CA 1
ATOM 660 C C . ARG A 1 85 ? -15.293 -6.181 8.598 1.00 89.88 85 ARG A C 1
ATOM 662 O O . ARG A 1 85 ? -15.636 -7.287 8.196 1.00 89.88 85 ARG A O 1
ATOM 669 N N . LYS A 1 86 ? -14.454 -5.403 7.912 1.00 89.50 86 LYS A N 1
ATOM 670 C CA . LYS A 1 86 ? -13.854 -5.798 6.635 1.00 89.50 86 LYS A CA 1
ATOM 671 C C . LYS A 1 86 ? -12.546 -5.060 6.410 1.00 89.50 86 LYS A C 1
ATOM 673 O O . LYS A 1 86 ? -12.499 -3.843 6.565 1.00 89.50 86 LYS A O 1
ATOM 678 N N . ILE A 1 87 ? -11.545 -5.805 5.965 1.00 88.00 87 ILE A N 1
ATOM 679 C CA . ILE A 1 87 ? -10.272 -5.293 5.464 1.00 88.00 87 ILE A CA 1
ATOM 680 C C . ILE A 1 87 ? -10.241 -5.600 3.965 1.00 88.00 87 ILE A C 1
ATOM 682 O O . ILE A 1 87 ? -10.710 -6.657 3.534 1.00 88.00 87 ILE A O 1
ATOM 686 N N . LYS A 1 88 ? -9.788 -4.639 3.163 1.00 89.12 88 LYS A N 1
ATOM 687 C CA . LYS A 1 88 ? -9.591 -4.794 1.721 1.00 89.12 88 LYS A CA 1
ATOM 688 C C . LYS A 1 88 ? -8.149 -4.413 1.415 1.00 89.12 88 LYS A C 1
ATOM 690 O O . LYS A 1 88 ? -7.721 -3.355 1.873 1.00 89.12 88 LYS A O 1
ATOM 695 N N . LEU A 1 89 ? -7.468 -5.291 0.688 1.00 82.19 89 LEU A N 1
ATOM 696 C CA . LEU A 1 89 ? -6.152 -5.082 0.094 1.00 82.19 89 LEU A CA 1
ATOM 697 C C . LEU A 1 89 ? -6.346 -4.683 -1.371 1.00 82.19 89 LEU A C 1
ATOM 699 O O . LEU A 1 89 ? -7.287 -5.241 -1.989 1.00 82.19 89 LEU A O 1
#

pLDDT: mean 82.96, std 11.88, range [37.84, 94.44]

Organism: Portunus trituberculatus (NCBI:txid210409)

Sequence (89 aa):
MSSRFSRENPEDKPHKRSSIRMGMKLFQLAPESENVTPYATFSKPLRLADGQVELEATLDKAVYDRGEDVGVSVSIANHSSRNVRKIKL

Secondary structure (DSSP, 8-state):
-------SSTTSPPPGGG---------PPPP---S---EEEEEEEPTTSSSEEEEEEEES-SS--TTPPP-EEEEEEE-SSS-------

InterPro domains:
  IPR000698 Arrestin [PTHR11792] (5-89)
  IPR014752 Arrestin-like, C-terminal domain superfamily [G3DSA:2.60.40.640] (37-89)
  IPR014756 Immunoglobulin E-set [SSF81296] (37-89)